Protein 4G08 (pdb70)

GO terms:
  GO:0030257 type III protein secretion system complex (C, IMP)
  GO:0009279 cell outer membrane (C, EXP)
  GO:0042802 identical protein binding (F, IPI)

CATH classification: 3.55.50.30 (+1 more: 3.30.1370.120)

B-factor: mean 24.98, std 9.01, range [8.35, 59.34]

Nearest PDB structures (foldseek):
  5tcr-assembly1_A  TM=9.346E-01  e=1.230E-24  Salmonella enterica subsp. enterica serovar Typhimurium
  7ah9-assembly1_5N  TM=9.184E-01  e=1.493E-24  Salmonella enterica subsp. enterica serovar Typhimurium str. LT2
  7ah9-assembly1_5J  TM=9.191E-01  e=2.501E-24  Salmonella enterica subsp. enterica serovar Typhimurium str. LT2
  7ahi-assembly1_5G  TM=9.179E-01  e=3.238E-24  Salmonella enterica subsp. enterica serovar Typhimurium str. LT2
  7ahi-assembly1_5K  TM=9.114E-01  e=1.176E-23  Salmonella enterica subsp. enterica serovar Typhimurium str. LT2

Foldseek 3Di:
DDFFDFAFVVVVVQVLCPPPQAEEAEDPASRRGGDGGDDDNPDVVVVVVVCCVVPQKAWADQPHHIYIYHVVQKDKDKAFQAQDAPVVLQVVCVVVPLDDPVWDWADDRPDGIIMTIGHPVSVVVSRVSRVVVRVVRPDD

Sequence (140 aa):
GFVAKKDDSLRTFFDAMALQLKEPVIVSKMAARKKITGNFEFHDPNALLEKLSLQLGLIWYFDGQAIYIYDASEMRNAVVSLRNVSLNEFNNFLKRRSGLYNKNYPLRGDNRKGTFYVSGPPVYVDMVVNNAATMMMDKQQNDGI

Structure (mmCIF, N/CA/C/O backbone):
data_4G08
#
_entry.id   4G08
#
_cell.length_a   28.270
_cell.length_b   56.660
_cell.length_c   74.440
_cell.angle_alpha   90.00
_cell.angle_beta   90.00
_cell.angle_gamma   90.00
#
_symmetry.space_group_name_H-M   'P 21 21 21'
#
loop_
_entity.id
_entity.type
_entity.pdbx_description
1 polymer 'Protein InvG'
2 water water
#
loop_
_atom_site.group_PDB
_atom_site.id
_atom_site.type_symbol
_atom_site.label_atom_id
_atom_site.label_alt_id
_atom_site.label_comp_id
_atom_site.label_asym_id
_atom_site.label_entity_id
_atom_site.label_seq_id
_atom_site.pdbx_PDB_ins_code
_atom_site.Cartn_x
_atom_site.Cartn_y
_atom_site.Cartn_z
_atom_site.occupancy
_atom_site.B_iso_or_equiv
_atom_site.auth_seq_id
_atom_site.auth_comp_id
_atom_site.auth_asym_id
_atom_site.auth_atom_id
_atom_site.pdbx_PDB_model_num
ATOM 1 N N . GLY A 1 15 ? 24.848 54.132 12.113 1.00 41.69 34 GLY A N 1
ATOM 2 C CA . GLY A 1 15 ? 23.513 54.286 11.478 1.00 44.92 34 GLY A CA 1
ATOM 3 C C . GLY A 1 15 ? 23.199 55.743 11.228 1.00 47.34 34 GLY A C 1
ATOM 4 O O . GLY A 1 15 ? 23.736 56.632 11.891 1.00 39.28 34 GLY A O 1
ATOM 5 N N . PHE A 1 16 ? 22.300 55.979 10.276 1.00 42.84 35 PHE A N 1
ATOM 6 C CA . PHE A 1 16 ? 22.117 57.287 9.708 1.00 33.19 35 PHE A CA 1
ATOM 7 C C . PHE A 1 16 ? 20.858 57.405 8.850 1.00 29.88 35 PHE A C 1
ATOM 8 O O . PHE A 1 16 ? 20.759 56.715 7.876 1.00 24.19 35 PHE A O 1
ATOM 16 N N . VAL A 1 17 ? 19.911 58.279 9.200 1.00 26.03 36 VAL A N 1
ATOM 17 C CA . VAL A 1 17 ? 18.842 58.585 8.237 1.00 21.60 36 VAL A CA 1
ATOM 18 C C . VAL A 1 17 ? 19.192 59.825 7.429 1.00 22.85 36 VAL A C 1
ATOM 19 O O . VAL A 1 17 ? 19.090 60.948 7.922 1.00 23.69 36 VAL A O 1
ATOM 23 N N . ALA A 1 18 ? 19.479 59.628 6.152 1.00 19.87 37 ALA A N 1
ATOM 24 C CA . ALA A 1 18 ? 19.854 60.733 5.287 1.00 17.08 37 ALA A CA 1
ATOM 25 C C . ALA A 1 18 ? 18.607 61.432 4.761 1.00 18.71 37 ALA A C 1
ATOM 26 O O . ALA A 1 18 ? 17.609 60.787 4.456 1.00 18.01 37 ALA A O 1
ATOM 28 N N . LYS A 1 19 ? 18.674 62.753 4.667 1.00 21.20 38 LYS A N 1
ATOM 29 C CA A LYS A 1 19 ? 17.610 63.520 4.036 0.73 19.44 38 LYS A CA 1
ATOM 30 C CA B LYS A 1 19 ? 17.611 63.543 4.066 0.27 19.54 38 LYS A CA 1
ATOM 31 C C . LYS A 1 19 ? 18.183 64.582 3.118 1.00 20.03 38 LYS A C 1
ATOM 32 O O . LYS A 1 19 ? 18.550 65.673 3.548 1.00 20.78 38 LYS A O 1
ATOM 43 N N . ASP A 1 20 ? 18.360 64.199 1.864 1.00 18.62 39 ASP A N 1
ATOM 44 C CA . ASP A 1 20 ? 18.948 65.075 0.863 1.00 22.73 39 ASP A CA 1
ATOM 45 C C . ASP A 1 20 ? 20.300 65.599 1.303 1.00 24.29 39 ASP A C 1
ATOM 46 O O . ASP A 1 20 ? 20.600 66.783 1.157 1.00 27.60 39 ASP A O 1
ATOM 51 N N . ASP A 1 21 ? 21.108 64.705 1.852 1.00 20.66 40 ASP A N 1
ATOM 52 C CA . ASP A 1 21 ? 22.450 65.051 2.264 1.00 18.81 40 ASP A CA 1
ATOM 53 C C . ASP A 1 21 ? 23.382 64.848 1.087 1.00 18.94 40 ASP A C 1
ATOM 54 O O . ASP A 1 21 ? 23.104 64.045 0.202 1.00 19.36 40 ASP A O 1
ATOM 59 N N . SER A 1 22 ? 24.449 65.630 1.022 1.00 22.33 41 SER A N 1
ATOM 60 C CA . SER A 1 22 ? 25.391 65.463 -0.072 1.00 22.49 41 SER A CA 1
ATOM 61 C C . SER A 1 22 ? 26.096 64.125 0.090 1.00 14.91 41 SER A C 1
ATOM 62 O O . SER A 1 22 ? 26.257 63.632 1.203 1.00 16.38 41 SER A O 1
ATOM 65 N N . LEU A 1 23 ? 26.536 63.549 -1.019 1.00 16.62 42 LEU A N 1
ATOM 66 C CA . LEU A 1 23 ? 27.282 62.301 -0.965 1.00 18.27 42 LEU A CA 1
ATOM 67 C C . LEU A 1 23 ? 28.522 62.448 -0.110 1.00 18.04 42 LEU A C 1
ATOM 68 O O . LEU A 1 23 ? 28.980 61.482 0.494 1.00 20.69 42 LEU A O 1
ATOM 73 N N . ARG A 1 24 ? 29.095 63.645 -0.077 1.00 15.77 43 ARG A N 1
ATOM 74 C CA . ARG A 1 24 ? 30.291 63.838 0.724 1.00 23.74 43 ARG A CA 1
ATOM 75 C C . ARG A 1 24 ? 30.000 63.634 2.199 1.00 19.91 43 ARG A C 1
ATOM 76 O O . ARG A 1 24 ? 30.727 62.932 2.894 1.00 26.72 43 ARG A O 1
ATOM 84 N N . THR A 1 25 ? 28.917 64.224 2.670 1.00 22.64 44 THR A N 1
ATOM 85 C CA . THR A 1 25 ? 28.515 64.043 4.050 1.00 20.37 44 THR A CA 1
ATOM 86 C C . THR A 1 25 ? 28.197 62.581 4.325 1.00 23.87 44 THR A C 1
ATOM 87 O O . THR A 1 25 ? 28.701 61.989 5.284 1.00 26.03 44 THR A O 1
ATOM 91 N N . PHE A 1 26 ? 27.497 61.962 3.388 1.00 18.07 45 PHE A N 1
ATOM 92 C CA . PHE A 1 26 ? 27.086 60.581 3.550 1.00 20.06 45 PHE A CA 1
ATOM 93 C C . PHE A 1 26 ? 28.284 59.647 3.664 1.00 16.27 45 PHE A C 1
ATOM 94 O O . PHE A 1 26 ? 28.366 58.843 4.591 1.00 19.16 45 PHE A O 1
ATOM 102 N N . PHE A 1 27 ? 29.221 59.751 2.731 1.00 17.94 46 PHE A N 1
ATOM 103 C CA . PHE A 1 27 ? 30.377 58.862 2.769 1.00 18.67 46 PHE A CA 1
ATOM 104 C C . PHE A 1 27 ? 31.340 59.166 3.900 1.00 23.65 46 PHE A C 1
ATOM 105 O O . PHE A 1 27 ? 31.941 58.247 4.449 1.00 22.30 46 PHE A O 1
ATOM 113 N N . ASP A 1 28 ? 31.359 60.408 4.367 1.00 21.54 47 ASP A N 1
ATOM 114 C CA . ASP A 1 28 ? 32.062 60.710 5.607 1.00 25.09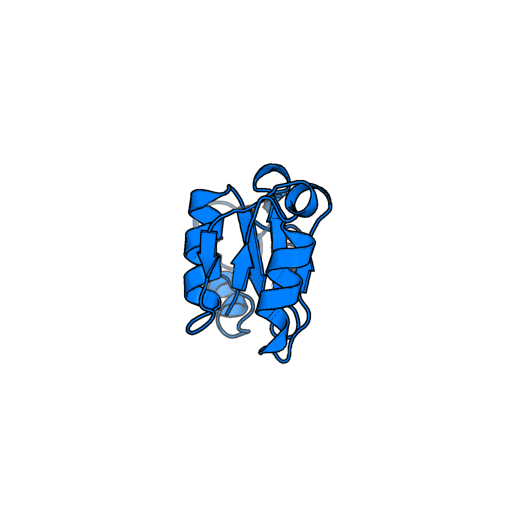 47 ASP A CA 1
ATOM 115 C C . ASP A 1 28 ? 31.456 59.932 6.762 1.00 24.87 47 ASP A C 1
ATOM 116 O O . ASP A 1 28 ? 32.175 59.384 7.596 1.00 27.77 47 ASP A O 1
ATOM 121 N N . ALA A 1 29 ? 30.133 59.840 6.778 1.00 24.79 48 ALA A N 1
ATOM 122 C CA . ALA A 1 29 ? 29.440 59.097 7.821 1.00 24.36 48 ALA A CA 1
ATOM 123 C C . ALA A 1 29 ? 29.791 57.616 7.760 1.00 26.98 48 ALA A C 1
ATOM 124 O O . ALA A 1 29 ? 30.067 56.991 8.783 1.00 24.55 48 ALA A O 1
ATOM 126 N N . MET A 1 30 ? 29.837 57.070 6.554 1.00 25.02 49 MET A N 1
ATOM 127 C CA . MET A 1 30 ? 30.218 55.676 6.378 1.00 23.56 49 MET A CA 1
ATOM 128 C C . MET A 1 30 ? 31.637 55.407 6.882 1.00 25.92 49 MET A C 1
ATOM 129 O O . MET A 1 30 ? 31.933 54.329 7.398 1.00 35.13 49 MET A O 1
ATOM 134 N N . ALA A 1 31 ? 32.500 56.407 6.764 1.00 29.51 50 ALA A N 1
ATOM 135 C CA . ALA A 1 31 ? 33.924 56.225 7.011 1.00 25.46 50 ALA A CA 1
ATOM 136 C C . ALA A 1 31 ? 34.245 56.214 8.497 1.00 26.53 50 ALA A C 1
ATOM 137 O O . ALA A 1 31 ? 35.387 55.997 8.886 1.00 21.67 50 ALA A O 1
ATOM 139 N N . LEU A 1 32 ? 33.284 56.637 9.312 1.00 30.60 51 LEU A N 1
ATOM 140 C CA . LEU A 1 32 ? 33.504 56.717 10.750 1.00 31.83 51 LEU A CA 1
ATOM 141 C C . LEU A 1 32 ? 34.003 55.401 11.294 1.00 33.78 51 LEU A C 1
ATOM 142 O O . LEU A 1 32 ? 34.688 55.357 12.317 1.00 40.52 51 LEU A O 1
ATOM 147 N N . GLN A 1 33 ? 33.425 54.332 10.768 1.00 26.11 52 GLN A N 1
ATOM 148 C CA . GLN A 1 33 ? 33.691 53.008 11.280 1.00 30.21 52 GLN A CA 1
ATOM 149 C C . GLN A 1 33 ? 34.729 52.333 10.401 1.00 31.17 52 GLN A C 1
ATOM 150 O O . GLN A 1 33 ? 34.823 51.108 10.368 1.00 38.78 52 GLN A O 1
ATOM 156 N N . LEU A 1 34 ? 35.457 53.138 9.636 1.00 29.23 53 LEU A N 1
ATOM 157 C CA . LEU A 1 34 ? 36.521 52.627 8.790 1.00 28.00 53 LEU A CA 1
ATOM 158 C C . LEU A 1 34 ? 37.853 53.208 9.224 1.00 29.19 53 LEU A C 1
ATOM 159 O O . LEU A 1 34 ? 37.941 54.359 9.654 1.00 34.05 53 LEU A O 1
ATOM 164 N N . LYS A 1 35 ? 38.909 52.438 8.970 1.00 26.96 54 LYS A N 1
ATOM 165 C CA . LYS A 1 35 ? 40.275 52.913 9.178 1.00 35.25 54 LYS A CA 1
ATOM 166 C C . LYS A 1 35 ? 40.721 53.851 8.057 1.00 27.03 54 LYS A C 1
ATOM 167 O O . LYS A 1 35 ? 41.487 54.791 8.284 1.00 29.60 54 LYS A O 1
ATOM 173 N N . GLU A 1 36 ? 40.199 53.616 6.860 1.00 25.07 55 GLU A N 1
ATOM 174 C CA . GLU A 1 36 ? 40.646 54.335 5.676 1.00 21.07 55 GLU A CA 1
ATOM 175 C C . GLU A 1 36 ? 39.779 55.551 5.439 1.00 23.86 55 GLU A C 1
ATOM 176 O O . GLU A 1 36 ? 38.565 55.492 5.595 1.00 21.11 55 GLU A O 1
ATOM 182 N N . PRO A 1 37 ? 40.396 56.643 4.985 1.00 19.09 56 PRO A N 1
ATOM 183 C CA . PRO A 1 37 ? 39.633 57.797 4.565 1.00 21.93 56 PRO A CA 1
ATOM 184 C C . PRO A 1 37 ? 38.920 57.527 3.265 1.00 14.28 56 PRO A C 1
ATOM 185 O O . PRO A 1 37 ? 39.310 56.637 2.505 1.00 17.08 56 PRO A O 1
ATOM 189 N N . VAL A 1 38 ? 37.884 58.314 3.022 1.00 15.77 57 VAL A N 1
ATOM 190 C CA . VAL A 1 38 ? 37.129 58.233 1.795 1.00 14.22 57 VAL A CA 1
ATOM 191 C C . VAL A 1 38 ? 37.252 59.558 1.073 1.00 18.26 57 VAL A C 1
ATOM 192 O O . VAL A 1 38 ? 37.225 60.621 1.697 1.00 22.94 57 VAL A O 1
ATOM 196 N N . ILE A 1 39 ? 37.656 59.472 -0.183 1.00 12.61 58 ILE A N 1
ATOM 197 C CA . ILE A 1 39 ? 37.864 60.640 -1.004 1.00 15.17 58 ILE A CA 1
ATOM 198 C C . ILE A 1 39 ? 36.785 60.688 -2.063 1.00 16.13 58 ILE A C 1
ATOM 199 O O . ILE A 1 39 ? 36.692 59.801 -2.908 1.00 18.02 58 ILE A O 1
ATOM 204 N N . VAL A 1 40 ? 35.937 61.702 -1.969 1.00 13.47 59 VAL A N 1
ATOM 205 C CA . VAL A 1 40 ? 34.796 61.834 -2.856 1.00 13.79 59 VAL A CA 1
ATOM 206 C C . VAL A 1 40 ? 35.027 62.942 -3.876 1.00 13.15 59 VAL A C 1
ATOM 207 O O . VAL A 1 40 ? 35.452 64.045 -3.529 1.00 14.67 59 VAL A O 1
ATOM 211 N N . SER A 1 41 ? 34.871 62.598 -5.145 1.00 12.26 60 SER A N 1
ATOM 212 C CA . SER A 1 41 ? 35.176 63.522 -6.222 1.00 16.82 60 SER A CA 1
ATOM 213 C C . SER A 1 41 ? 34.192 64.675 -6.234 1.00 20.60 60 SER A C 1
ATOM 214 O O . SER A 1 41 ? 33.096 64.580 -5.697 1.00 13.62 60 SER A O 1
ATOM 217 N N . LYS A 1 42 ? 34.515 65.698 -7.009 1.00 22.00 61 LYS A N 1
ATOM 218 C CA . LYS A 1 42 ? 33.650 66.852 -7.103 1.00 19.77 61 LYS A CA 1
ATOM 219 C C . LYS A 1 42 ? 32.276 66.447 -7.621 1.00 16.80 61 LYS A C 1
ATOM 220 O O . LYS A 1 42 ? 31.254 66.776 -7.018 1.00 20.75 61 LYS A O 1
ATOM 226 N N . MET A 1 43 ? 32.249 65.686 -8.712 1.00 18.42 62 MET A N 1
ATOM 227 C CA . MET A 1 43 ? 30.975 65.306 -9.314 1.00 20.52 62 MET A CA 1
ATOM 228 C C . MET A 1 43 ? 30.163 64.375 -8.428 1.00 15.29 62 MET A C 1
ATOM 229 O O . MET A 1 43 ? 28.936 64.369 -8.504 1.00 23.57 62 MET A O 1
ATOM 234 N N . ALA A 1 44 ? 30.817 63.501 -7.676 1.00 16.84 63 ALA A N 1
ATOM 235 C CA . ALA A 1 44 ? 30.054 62.626 -6.795 1.00 15.65 63 ALA A CA 1
ATOM 236 C C . ALA A 1 44 ? 29.436 63.447 -5.681 1.00 20.29 63 ALA A C 1
ATOM 237 O O . ALA A 1 44 ? 28.307 63.198 -5.257 1.00 15.33 63 ALA A O 1
ATOM 239 N N . ALA A 1 45 ? 30.211 64.401 -5.182 1.00 14.50 64 ALA A N 1
ATOM 240 C CA . ALA A 1 45 ? 29.831 65.169 -4.010 1.00 20.73 64 ALA A CA 1
ATOM 241 C C . ALA A 1 45 ? 28.615 66.054 -4.251 1.00 27.05 64 ALA A C 1
ATOM 242 O O . ALA A 1 45 ? 27.961 66.471 -3.299 1.00 18.76 64 ALA A O 1
ATOM 244 N N . ARG A 1 46 ? 28.298 66.349 -5.505 1.00 21.39 65 ARG A N 1
ATOM 245 C CA . ARG A 1 46 ? 27.147 67.206 -5.764 1.00 21.75 65 ARG A CA 1
ATOM 246 C C . ARG A 1 46 ? 25.833 66.430 -5.814 1.00 26.64 65 ARG A C 1
ATOM 247 O O . ARG A 1 46 ? 24.760 67.031 -5.789 1.00 20.97 65 ARG A O 1
ATOM 255 N N . LYS A 1 47 ? 25.908 65.111 -5.720 1.00 19.93 66 LYS A N 1
ATOM 256 C CA . LYS A 1 47 ? 24.703 64.300 -5.632 1.00 17.34 66 LYS A CA 1
ATOM 257 C C . LYS A 1 47 ? 24.165 64.303 -4.216 1.00 18.29 66 LYS A C 1
ATOM 258 O O . LYS A 1 47 ? 24.876 64.537 -3.284 1.00 18.64 66 LYS A O 1
ATOM 264 N N . LYS A 1 48 ? 22.879 64.062 -4.087 1.00 19.42 67 LYS A N 1
ATOM 265 C CA . LYS A 1 48 ? 22.253 63.979 -2.785 1.00 17.63 67 LYS A CA 1
ATOM 266 C C . LYS A 1 48 ? 21.739 62.575 -2.572 1.00 16.70 67 LYS A C 1
ATOM 267 O O . LYS A 1 48 ? 21.449 61.856 -3.526 1.00 21.76 67 LYS A O 1
ATOM 273 N N . ILE A 1 49 ? 21.461 62.250 -1.322 1.00 18.74 68 ILE A N 1
ATOM 274 C CA . ILE A 1 49 ? 20.990 60.927 -1.007 1.00 16.64 68 ILE A CA 1
ATOM 275 C C . ILE A 1 49 ? 20.014 60.979 0.153 1.00 16.78 68 ILE A C 1
ATOM 276 O O . ILE A 1 49 ? 20.076 61.876 0.994 1.00 17.56 68 ILE A O 1
ATOM 281 N N . THR A 1 50 ? 18.978 60.159 0.051 1.00 19.14 69 THR A N 1
ATOM 282 C CA . THR A 1 50 ? 17.992 60.052 1.113 1.00 17.33 69 THR A CA 1
ATOM 283 C C . THR A 1 50 ? 17.781 58.596 1.455 1.00 18.01 69 THR A C 1
ATOM 284 O O . THR A 1 50 ? 17.806 57.736 0.580 1.00 20.38 69 THR A O 1
ATOM 288 N N . GLY A 1 51 ? 17.551 58.326 2.731 1.00 17.50 70 GLY A N 1
ATOM 289 C CA . GLY A 1 51 ? 17.136 57.000 3.150 1.00 17.28 70 GLY A CA 1
ATOM 290 C C . GLY A 1 51 ? 17.630 56.603 4.519 1.00 18.61 70 GLY A C 1
ATOM 291 O O . GLY A 1 51 ? 18.482 57.262 5.115 1.00 18.12 70 GLY A O 1
ATOM 292 N N . ASN A 1 52 ? 17.112 55.488 5.010 1.00 16.86 71 ASN A N 1
ATOM 293 C CA . ASN A 1 52 ? 17.605 54.932 6.247 1.00 21.23 71 ASN A CA 1
ATOM 294 C C . ASN A 1 52 ? 18.775 54.005 5.992 1.00 21.21 71 ASN A C 1
ATOM 295 O O . ASN A 1 52 ? 18.665 53.047 5.223 1.00 22.24 71 ASN A O 1
ATOM 300 N N . PHE A 1 53 ? 19.931 54.366 6.536 1.00 20.09 72 PHE A N 1
ATOM 301 C CA . PHE A 1 53 ? 21.136 53.594 6.298 1.00 23.28 72 PHE A CA 1
ATOM 302 C C . PHE A 1 53 ? 21.706 52.971 7.547 1.00 30.62 72 PHE A C 1
ATOM 303 O O . PHE A 1 53 ? 21.866 53.624 8.583 1.00 28.25 72 PHE A O 1
ATOM 311 N N . GLU A 1 54 ? 22.138 51.734 7.370 1.00 34.77 73 GLU A N 1
ATOM 312 C CA . GLU A 1 54 ? 22.944 51.029 8.343 1.00 38.39 73 GLU A CA 1
ATOM 313 C C . GLU A 1 54 ? 24.226 50.617 7.646 1.00 34.81 73 GLU A C 1
ATOM 314 O O . GLU A 1 54 ? 24.226 50.281 6.460 1.00 35.73 73 GLU A O 1
ATOM 320 N N . PHE A 1 55 ? 25.323 50.702 8.377 1.00 25.70 74 PHE A N 1
ATOM 321 C CA . PHE A 1 55 ? 26.631 50.491 7.800 1.00 28.82 74 PHE A CA 1
ATOM 322 C C . PHE A 1 55 ? 27.205 49.168 8.298 1.00 29.35 74 PHE A C 1
ATOM 323 O O . PHE A 1 55 ? 28.380 49.077 8.641 1.00 34.61 74 PHE A O 1
ATOM 331 N N . HIS A 1 56 ? 26.383 48.143 8.301 1.00 34.80 75 HIS A N 1
ATOM 332 C CA . HIS A 1 56 ? 26.785 46.820 8.778 1.00 36.63 75 HIS A CA 1
ATOM 333 C C . HIS A 1 56 ? 27.637 46.094 7.749 1.00 37.50 75 HIS A C 1
ATOM 334 O O . HIS A 1 56 ? 28.185 45.054 8.017 1.00 27.16 75 HIS A O 1
ATOM 341 N N . ASP A 1 57 ? 27.717 46.658 6.549 1.00 31.00 76 ASP A N 1
ATOM 342 C CA . ASP A 1 57 ? 28.486 46.042 5.474 1.00 28.49 76 ASP A CA 1
ATOM 343 C C . ASP A 1 57 ? 28.812 47.069 4.401 1.00 27.61 76 ASP A C 1
ATOM 344 O O . ASP A 1 57 ? 28.168 47.109 3.358 1.00 23.73 76 ASP A O 1
ATOM 349 N N . PRO A 1 58 ? 29.860 47.865 4.637 1.00 29.44 77 PRO A N 1
ATOM 350 C CA . PRO A 1 58 ? 30.148 49.044 3.826 1.00 30.22 77 PRO A CA 1
ATOM 351 C C . PRO A 1 58 ? 30.463 48.727 2.365 1.00 30.00 77 PRO A C 1
ATOM 352 O O . PRO A 1 58 ? 30.033 49.452 1.464 1.00 24.73 77 PRO A O 1
ATOM 356 N N . ASN A 1 59 ? 31.235 47.677 2.122 1.00 32.80 78 ASN A N 1
ATOM 357 C CA . ASN A 1 59 ? 31.585 47.344 0.748 1.00 27.03 78 ASN A CA 1
ATOM 358 C C . ASN A 1 59 ? 30.386 46.892 -0.068 1.00 25.04 78 ASN A C 1
ATOM 359 O O . ASN A 1 59 ? 30.270 47.230 -1.242 1.00 23.53 78 ASN A O 1
ATOM 364 N N . ALA A 1 60 ? 29.466 46.177 0.563 1.00 20.28 79 ALA A N 1
ATOM 365 C CA . ALA A 1 60 ? 28.236 45.804 -0.115 1.00 19.39 79 ALA A CA 1
ATOM 366 C C . ALA A 1 60 ? 27.387 47.030 -0.418 1.00 21.53 79 ALA A C 1
ATOM 367 O O . ALA A 1 60 ? 26.768 47.123 -1.477 1.00 21.66 79 ALA A O 1
ATOM 369 N N . LEU A 1 61 ? 27.343 47.960 0.528 1.00 16.72 80 LEU A N 1
ATOM 370 C CA . LEU A 1 61 ? 26.595 49.194 0.342 1.00 22.44 80 LEU A CA 1
ATOM 371 C C . LEU A 1 61 ? 27.175 50.025 -0.788 1.00 18.13 80 LEU A C 1
ATOM 372 O O . LEU A 1 61 ? 26.443 50.600 -1.591 1.00 20.66 80 LEU A O 1
ATOM 377 N N . LEU A 1 62 ? 28.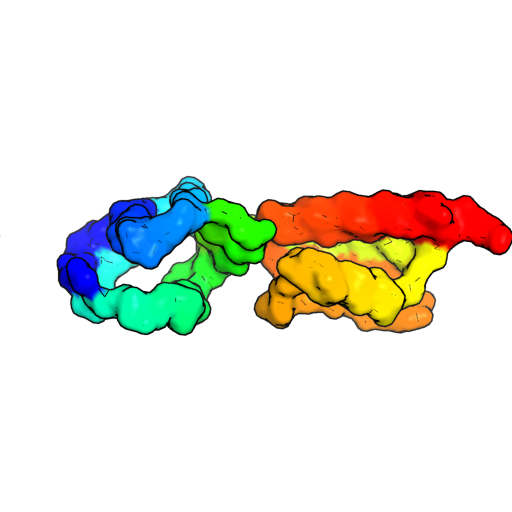495 50.127 -0.817 1.00 20.33 81 LEU A N 1
ATOM 378 C CA . LEU A 1 62 ? 29.164 50.853 -1.877 1.00 20.74 81 LEU A CA 1
ATOM 379 C C . LEU A 1 62 ? 28.816 50.290 -3.239 1.00 23.08 81 LEU A C 1
ATOM 380 O O . LEU A 1 62 ? 28.650 51.039 -4.202 1.00 19.10 81 LEU A O 1
ATOM 385 N N . GLU A 1 63 ? 28.795 48.969 -3.349 1.00 20.48 82 GLU A N 1
ATOM 386 C CA . GLU A 1 63 ? 28.469 48.353 -4.621 1.00 19.38 82 GLU A CA 1
ATOM 387 C C . GLU A 1 63 ? 27.041 48.668 -5.021 1.00 18.24 82 GLU A C 1
ATOM 388 O O . GLU A 1 63 ? 26.773 49.000 -6.169 1.00 18.58 82 GLU A O 1
ATOM 394 N N . LYS A 1 64 ? 26.119 48.586 -4.070 1.00 17.79 83 LYS A N 1
ATOM 395 C CA . LYS A 1 64 ? 24.726 48.831 -4.387 1.00 14.35 83 LYS A CA 1
ATOM 396 C C . LYS A 1 64 ? 24.480 50.293 -4.744 1.00 14.76 83 LYS A C 1
ATOM 397 O O . LYS A 1 64 ? 23.810 50.599 -5.733 1.00 18.41 83 LYS A O 1
ATOM 403 N N . LEU A 1 65 ? 25.025 51.201 -3.946 1.00 14.82 84 LEU A N 1
ATOM 404 C CA . LEU A 1 65 ? 24.833 52.621 -4.212 1.00 14.65 84 LEU A CA 1
ATOM 405 C C . LEU A 1 65 ? 25.495 53.032 -5.516 1.00 17.95 84 LEU A C 1
ATOM 406 O O . LEU A 1 65 ? 25.057 53.975 -6.171 1.00 18.50 84 LEU A O 1
ATOM 411 N N . SER A 1 66 ? 26.598 52.391 -5.869 1.00 17.11 85 SER A N 1
ATOM 412 C CA . SER A 1 66 ? 27.243 52.747 -7.118 1.00 16.15 85 SER A CA 1
ATOM 413 C C . SER A 1 66 ? 26.316 52.423 -8.282 1.00 21.36 85 SER A C 1
ATOM 414 O O . SER A 1 66 ? 26.178 53.219 -9.209 1.00 22.60 85 SER A O 1
ATOM 417 N N . LEU A 1 67 ? 25.577 51.340 -8.186 1.00 14.24 86 LEU A N 1
ATOM 418 C CA . LEU A 1 67 ? 24.590 51.036 -9.201 1.00 20.72 86 LEU A CA 1
ATOM 419 C C . LEU A 1 67 ? 23.350 51.922 -9.131 1.00 26.48 86 LEU A C 1
ATOM 420 O O . LEU A 1 67 ? 22.822 52.316 -10.146 1.00 26.27 86 LEU A O 1
ATOM 425 N N . GLN A 1 68 ? 22.876 52.224 -7.934 1.00 17.47 87 GLN A N 1
ATOM 426 C CA . GLN A 1 68 ? 21.689 53.060 -7.801 1.00 19.11 87 GLN A CA 1
ATOM 427 C C . GLN A 1 68 ? 21.948 54.489 -8.233 1.00 26.10 87 GLN A C 1
ATOM 428 O O . GLN A 1 68 ? 21.135 55.081 -8.938 1.00 23.71 87 GLN A O 1
ATOM 434 N N . LEU A 1 69 ? 23.085 55.035 -7.819 1.00 19.84 88 LEU A N 1
ATOM 435 C CA . LEU A 1 69 ? 23.344 56.465 -7.978 1.00 18.27 88 LEU A CA 1
ATOM 436 C C . LEU A 1 69 ? 24.290 56.827 -9.110 1.00 22.84 88 LEU A C 1
ATOM 437 O O . LEU A 1 69 ? 24.494 58.008 -9.382 1.00 21.84 88 LEU A O 1
ATOM 442 N N . GLY A 1 70 ? 24.807 55.834 -9.820 1.00 16.57 89 GLY A N 1
ATOM 443 C CA . GLY A 1 70 ? 25.749 56.107 -10.902 1.00 21.01 89 GLY A CA 1
ATOM 444 C C . GLY A 1 70 ? 27.087 56.584 -10.372 1.00 19.49 89 GLY A C 1
ATOM 445 O O . GLY A 1 70 ? 27.528 57.695 -10.670 1.00 21.52 89 GLY A O 1
ATOM 446 N N . LEU A 1 71 ? 27.744 55.703 -9.624 1.00 14.55 90 LEU A N 1
ATOM 447 C CA . LEU A 1 71 ? 29.068 55.948 -9.066 1.00 16.93 90 LEU A CA 1
ATOM 448 C C . LEU A 1 71 ? 30.049 54.872 -9.521 1.00 14.77 90 LEU A C 1
ATOM 449 O O . LEU A 1 71 ? 29.661 53.737 -9.822 1.00 16.15 90 LEU A O 1
ATOM 454 N N . ILE A 1 72 ? 31.330 55.172 -9.366 1.00 12.32 91 ILE A N 1
ATOM 455 C CA . ILE A 1 72 ? 32.361 54.159 -9.447 1.00 12.21 91 ILE A CA 1
ATOM 456 C C . ILE A 1 72 ? 33.348 54.378 -8.309 1.00 17.07 91 ILE A C 1
ATOM 457 O O . ILE A 1 72 ? 33.516 55.500 -7.838 1.00 13.92 91 ILE A O 1
ATOM 462 N N . TRP A 1 73 ? 33.885 53.290 -7.777 1.00 17.42 92 TRP A N 1
ATOM 463 C CA . TRP A 1 73 ? 34.739 53.379 -6.603 1.00 15.98 92 TRP A CA 1
ATOM 464 C C . TRP A 1 73 ? 35.899 52.407 -6.654 1.00 16.25 92 TRP A C 1
ATOM 465 O O . TRP A 1 73 ? 35.891 51.442 -7.415 1.00 15.20 92 TRP A O 1
ATOM 476 N N . TYR A 1 74 ? 36.930 52.733 -5.885 1.00 17.57 93 TYR A N 1
ATOM 477 C CA . TYR A 1 74 ? 38.139 51.938 -5.821 1.00 14.23 93 TYR A CA 1
ATOM 478 C C . TYR A 1 74 ? 38.696 52.004 -4.405 1.00 15.00 93 TYR A C 1
ATOM 479 O O . TYR A 1 74 ? 38.711 53.065 -3.790 1.00 16.38 93 TYR A O 1
ATOM 488 N N . PHE A 1 75 ? 39.084 50.857 -3.868 1.00 13.11 94 PHE A N 1
ATOM 489 C CA . PHE A 1 75 ? 39.843 50.802 -2.623 1.00 12.64 94 PHE A CA 1
ATOM 490 C C . PHE A 1 75 ? 41.267 50.410 -2.966 1.00 20.01 94 PHE A C 1
ATOM 491 O O . PHE A 1 75 ? 41.482 49.373 -3.593 1.00 19.88 94 PHE A O 1
ATOM 499 N N . ASP A 1 76 ? 42.229 51.273 -2.655 1.00 15.29 95 ASP A N 1
ATOM 500 C CA . ASP A 1 76 ? 43.608 51.043 -3.094 1.00 18.71 95 ASP A CA 1
ATOM 501 C C . ASP A 1 76 ? 44.450 50.397 -2.000 1.00 22.36 95 ASP A C 1
ATOM 502 O O . ASP A 1 76 ? 45.660 50.207 -2.155 1.00 21.52 95 ASP A O 1
ATOM 507 N N . GLY A 1 77 ? 43.770 49.962 -0.944 1.00 17.70 96 GLY A N 1
ATOM 508 C CA . GLY A 1 77 ? 44.406 49.317 0.196 1.00 17.17 96 GLY A CA 1
ATOM 509 C C . GLY A 1 77 ? 44.613 50.262 1.361 1.00 21.67 96 GLY A C 1
ATOM 510 O O . GLY A 1 77 ? 44.716 49.827 2.508 1.00 17.65 96 GLY A O 1
ATOM 511 N N . GLN A 1 78 ? 44.569 51.563 1.081 1.00 21.18 97 GLN A N 1
ATOM 512 C CA . GLN A 1 78 ? 44.762 52.563 2.128 1.00 18.32 97 GLN A CA 1
ATOM 513 C C . GLN A 1 78 ? 43.662 53.605 2.176 1.00 15.73 97 GLN A C 1
ATOM 514 O O . GLN A 1 78 ? 43.524 54.316 3.169 1.00 18.21 97 GLN A O 1
ATOM 520 N N . ALA A 1 79 ? 42.955 53.773 1.068 1.00 13.72 98 ALA A N 1
ATOM 521 C CA . ALA A 1 79 ? 41.905 54.775 0.982 1.00 15.50 98 ALA A CA 1
ATOM 522 C C . ALA A 1 79 ? 40.857 54.355 -0.032 1.00 16.32 98 ALA A C 1
ATOM 523 O O . ALA A 1 79 ? 41.138 53.571 -0.936 1.00 13.96 98 ALA A O 1
ATOM 525 N N . ILE A 1 80 ? 39.641 54.854 0.150 1.00 11.47 99 ILE A N 1
ATOM 526 C CA . ILE A 1 80 ? 38.542 54.562 -0.762 1.00 11.87 99 ILE A CA 1
ATOM 527 C C . ILE A 1 80 ? 38.223 55.797 -1.595 1.00 15.74 99 ILE A C 1
ATOM 528 O O . ILE A 1 80 ? 38.058 56.894 -1.057 1.00 13.92 99 ILE A O 1
ATOM 533 N N . TYR A 1 81 ? 38.182 55.634 -2.906 1.00 13.39 100 TYR A N 1
ATOM 534 C CA . TYR A 1 81 ? 37.915 56.730 -3.824 1.00 11.10 100 TYR A CA 1
ATOM 535 C C . TYR A 1 81 ? 36.565 56.519 -4.468 1.00 13.35 100 TYR A C 1
ATOM 536 O O . TYR A 1 81 ? 36.276 55.495 -4.961 1.00 13.48 100 TYR A O 1
ATOM 545 N N . ILE A 1 82 ? 35.766 57.554 -4.459 1.00 10.37 101 ILE A N 1
ATOM 546 C CA . ILE A 1 82 ? 34.432 57.527 -5.041 1.00 8.93 101 ILE A CA 1
ATOM 547 C C . ILE A 1 82 ? 34.283 58.633 -6.081 1.00 9.65 101 ILE A C 1
ATOM 548 O O . ILE A 1 82 ? 34.635 59.788 -5.839 1.00 12.95 101 ILE A O 1
ATOM 553 N N . TYR A 1 83 ? 33.819 58.242 -7.263 1.00 12.43 102 TYR A N 1
ATOM 554 C CA . TYR A 1 83 ? 33.616 59.166 -8.372 1.00 14.77 102 TYR A CA 1
ATOM 555 C C . TYR A 1 83 ? 32.215 59.010 -8.921 1.00 10.83 102 TYR A C 1
ATOM 556 O O . TYR A 1 83 ? 31.629 57.937 -8.828 1.00 12.19 102 TYR A O 1
ATOM 565 N N . ASP A 1 84 ? 31.783 60.014 -9.676 1.00 14.74 103 ASP A N 1
ATOM 566 C CA . ASP A 1 84 ? 30.598 59.911 -10.515 1.00 15.34 103 ASP A CA 1
ATOM 567 C C . ASP A 1 84 ? 30.931 59.038 -11.711 1.00 15.47 103 ASP A C 1
ATOM 568 O O . ASP A 1 84 ? 32.045 59.080 -12.221 1.00 14.96 103 ASP A O 1
ATOM 573 N N . ALA A 1 85 ? 29.946 58.334 -12.239 1.00 17.02 104 ALA A N 1
ATOM 574 C CA . ALA A 1 85 ? 30.201 57.498 -13.396 1.00 20.87 104 ALA A CA 1
ATOM 575 C C . ALA A 1 85 ? 30.712 58.347 -14.554 1.00 26.59 104 ALA A C 1
ATOM 576 O O . ALA A 1 85 ? 31.489 57.874 -15.384 1.00 22.79 104 ALA A O 1
ATOM 578 N N . SER A 1 86 ? 30.418 59.643 -14.503 1.00 23.36 105 SER A N 1
ATOM 579 C CA . SER A 1 86 ? 30.785 60.552 -15.586 1.00 25.04 105 SER A CA 1
ATOM 580 C C . SER A 1 86 ? 32.289 60.844 -15.608 1.00 28.76 105 SER A C 1
ATOM 581 O O . SER A 1 86 ? 32.805 61.421 -16.564 1.00 24.86 105 SER A O 1
ATOM 584 N N . GLU A 1 87 ? 32.980 60.464 -14.537 1.00 16.79 106 GLU A N 1
ATOM 585 C CA . GLU A 1 87 ? 34.412 60.711 -14.408 1.00 19.81 106 GLU A CA 1
ATOM 586 C C . GLU A 1 87 ? 35.218 59.471 -14.781 1.00 18.15 106 GLU A C 1
ATOM 587 O O . GLU A 1 87 ? 36.425 59.413 -14.579 1.00 18.36 106 GLU A O 1
ATOM 593 N N . MET A 1 88 ? 34.524 58.457 -15.266 1.00 18.04 107 MET A N 1
ATOM 594 C CA . MET A 1 88 ? 35.171 57.228 -15.661 1.00 19.28 107 MET A CA 1
ATOM 595 C C . MET A 1 88 ? 36.260 57.543 -16.669 1.00 23.02 107 MET A C 1
ATOM 596 O O . MET A 1 88 ? 36.054 58.339 -17.585 1.00 19.98 107 MET A O 1
ATOM 601 N N . ARG A 1 89 ? 37.436 56.963 -16.464 1.00 17.08 108 ARG A N 1
ATOM 602 C CA . ARG A 1 89 ? 38.504 57.068 -17.449 1.00 22.04 108 ARG A CA 1
ATOM 603 C C . ARG A 1 89 ? 38.485 55.866 -18.373 1.00 23.95 108 ARG A C 1
ATOM 604 O O . ARG A 1 89 ? 38.397 54.723 -17.925 1.00 18.07 108 ARG A O 1
ATOM 612 N N . ASN A 1 90 ? 38.409 56.137 -19.669 1.00 23.30 109 ASN A N 1
ATOM 613 C CA . ASN A 1 90 ? 38.474 55.082 -20.660 1.00 21.02 109 ASN A CA 1
ATOM 614 C C . ASN A 1 90 ? 39.816 55.102 -21.364 1.00 24.57 109 ASN A C 1
ATOM 615 O O . ASN A 1 90 ? 40.174 56.086 -22.009 1.00 25.72 109 ASN A O 1
ATOM 620 N N . ALA A 1 91 ? 40.596 54.053 -21.159 1.00 19.27 110 ALA A N 1
ATOM 621 C CA . ALA A 1 91 ? 41.962 54.042 -21.630 1.00 22.63 110 ALA A CA 1
ATOM 622 C C . ALA A 1 91 ? 42.209 52.911 -22.596 1.00 20.74 110 ALA A C 1
ATOM 623 O O . ALA A 1 91 ? 41.555 51.870 -22.547 1.00 22.55 110 ALA A O 1
ATOM 625 N N . VAL A 1 92 ? 43.093 53.174 -23.543 1.00 22.58 111 VAL A N 1
ATOM 626 C CA . VAL A 1 92 ? 43.693 52.140 -24.348 1.00 18.68 111 VAL A CA 1
ATOM 627 C C . VAL A 1 92 ? 45.179 52.132 -24.043 1.00 17.45 111 VAL A C 1
ATOM 628 O O . VAL A 1 92 ? 45.770 53.187 -23.804 1.00 22.88 111 VAL A O 1
ATOM 632 N N . VAL A 1 93 ? 45.702 50.941 -23.797 1.00 18.78 112 VAL A N 1
ATOM 633 C CA . VAL A 1 93 ? 47.009 50.790 -23.186 1.00 18.52 112 VAL A CA 1
ATOM 634 C C . VAL A 1 93 ? 47.808 49.800 -24.004 1.00 19.65 112 VAL A C 1
ATOM 635 O O . VAL A 1 93 ? 47.282 48.775 -24.437 1.00 20.39 112 VAL A O 1
ATOM 639 N N . SER A 1 94 ? 49.038 50.179 -24.320 1.00 18.17 113 SER A N 1
ATOM 640 C CA . SER A 1 94 ? 49.942 49.297 -25.041 1.00 18.94 113 SER A CA 1
ATOM 641 C C . SER A 1 94 ? 50.456 48.220 -24.116 1.00 21.63 113 SER A C 1
ATOM 642 O O . SER A 1 94 ? 50.760 48.467 -22.949 1.00 19.20 113 SER A O 1
ATOM 645 N N . LEU A 1 95 ? 50.505 47.008 -24.644 1.00 18.51 114 LEU A N 1
ATOM 646 C CA . LEU A 1 95 ? 51.113 45.891 -23.952 1.00 20.20 114 LEU A CA 1
ATOM 647 C C . LEU A 1 95 ? 51.785 44.974 -24.959 1.00 22.60 114 LEU A C 1
ATOM 648 O O . LEU A 1 95 ? 51.193 43.986 -25.384 1.00 24.98 114 LEU A O 1
ATOM 653 N N . ARG A 1 96 ? 52.987 45.334 -25.394 1.00 18.22 115 ARG A N 1
ATOM 654 C CA . ARG A 1 96 ? 53.617 44.647 -26.525 1.00 17.47 115 ARG A CA 1
ATOM 655 C C . ARG A 1 96 ? 54.465 43.429 -26.145 1.00 26.23 115 ARG A C 1
ATOM 656 O O . ARG A 1 96 ? 54.696 42.563 -26.989 1.00 22.41 115 ARG A O 1
ATOM 664 N N . ASN A 1 97 ? 55.118 43.480 -24.986 1.00 19.35 116 ASN A N 1
ATOM 665 C CA . ASN A 1 97 ? 56.198 42.530 -24.669 1.00 19.49 116 ASN A CA 1
ATOM 666 C C . ASN A 1 97 ? 55.866 41.543 -23.561 1.00 20.47 116 ASN A C 1
ATOM 667 O O . ASN A 1 97 ? 56.717 40.756 -23.141 1.00 19.28 116 ASN A O 1
ATOM 672 N N . VAL A 1 98 ? 54.610 41.544 -23.143 1.00 21.74 117 VAL A N 1
ATOM 673 C CA . VAL A 1 98 ? 54.134 40.632 -22.118 1.00 19.04 117 VAL A CA 1
ATOM 674 C C . VAL A 1 98 ? 52.744 40.150 -22.486 1.00 24.23 117 VAL A C 1
ATOM 675 O O . VAL A 1 98 ? 52.003 40.859 -23.160 1.00 22.62 117 VAL A O 1
ATOM 679 N N . SER A 1 99 ? 52.423 38.914 -22.125 1.00 26.42 118 SER A N 1
ATOM 680 C CA . SER A 1 99 ? 51.099 38.383 -22.417 1.00 24.06 118 SER A CA 1
ATOM 681 C C . SER A 1 99 ? 50.078 39.074 -21.545 1.00 26.09 118 SER A C 1
ATOM 682 O O . SER A 1 99 ? 50.359 39.438 -20.405 1.00 21.34 118 SER A O 1
ATOM 685 N N . LEU A 1 100 ? 48.892 39.257 -22.100 1.00 22.63 119 LEU A N 1
ATOM 686 C CA . LEU A 1 100 ? 47.830 39.887 -21.363 1.00 22.53 119 LEU A CA 1
ATOM 687 C C . LEU A 1 100 ? 47.560 39.071 -20.116 1.00 24.18 119 LEU A C 1
ATOM 688 O O . LEU A 1 100 ? 47.340 39.602 -19.063 1.00 19.80 119 LEU A O 1
ATOM 693 N N . ASN A 1 101 ? 47.637 37.760 -20.260 1.00 26.67 120 ASN A N 1
ATOM 694 C CA . ASN A 1 101 ? 47.404 36.896 -19.132 1.00 29.04 120 ASN A CA 1
ATOM 695 C C . ASN A 1 101 ? 48.439 37.037 -18.027 1.00 21.50 120 ASN A C 1
ATOM 696 O O . ASN A 1 101 ? 48.094 37.060 -16.886 1.00 24.04 120 ASN A O 1
ATOM 701 N N . GLU A 1 102 ? 49.694 37.172 -18.390 1.00 24.88 121 GLU A N 1
ATOM 702 C CA . GLU A 1 102 ? 50.778 37.427 -17.439 1.00 27.30 121 GLU A CA 1
ATOM 703 C C . GLU A 1 102 ? 50.570 38.760 -16.725 1.00 25.16 121 GLU A C 1
ATOM 704 O O . GLU A 1 102 ? 50.828 38.878 -15.530 1.00 22.55 121 GLU A O 1
ATOM 710 N N . PHE A 1 103 ? 50.163 39.774 -17.475 1.00 21.97 122 PHE A N 1
ATOM 711 C CA . PHE A 1 103 ? 49.954 41.099 -16.907 1.00 15.55 122 PHE A CA 1
ATOM 712 C C . PHE A 1 103 ? 48.758 41.139 -15.957 1.00 17.25 122 PHE A C 1
ATOM 713 O O . PHE A 1 103 ? 48.867 41.604 -14.824 1.00 19.43 122 PHE A O 1
ATOM 721 N N . ASN A 1 104 ? 47.680 40.483 -16.363 1.00 18.61 123 ASN A N 1
ATOM 722 C CA . ASN A 1 104 ? 46.510 40.313 -15.517 1.00 19.81 123 ASN A CA 1
ATOM 723 C C . ASN A 1 104 ? 46.871 39.676 -14.191 1.00 20.56 123 ASN A C 1
ATOM 724 O O . ASN A 1 104 ? 46.481 40.160 -13.130 1.00 22.28 123 ASN A O 1
ATOM 729 N N . ASN A 1 105 ? 47.533 38.530 -14.258 1.00 23.27 124 ASN A N 1
ATOM 730 C CA . ASN A 1 105 ? 47.920 37.833 -13.044 1.00 24.14 124 ASN A CA 1
ATOM 731 C C . ASN A 1 105 ? 48.796 38.693 -12.168 1.00 21.52 124 ASN A C 1
ATOM 732 O O . ASN A 1 105 ? 48.674 38.677 -10.947 1.00 26.46 124 ASN A O 1
ATOM 737 N N . PHE A 1 106 ? 49.640 39.492 -12.796 1.00 21.53 125 PHE A N 1
ATOM 738 C CA . PHE A 1 106 ? 50.515 40.360 -12.051 1.00 21.85 125 PHE A CA 1
ATOM 739 C C . PHE A 1 106 ? 49.701 41.373 -11.251 1.00 24.09 125 PHE A C 1
ATOM 740 O O . PHE A 1 106 ? 49.957 41.588 -10.065 1.00 24.54 125 PHE A O 1
ATOM 748 N N . LEU A 1 107 ? 48.692 41.965 -11.883 1.00 17.54 126 LEU A N 1
ATOM 749 C CA . LEU A 1 107 ? 47.839 42.918 -11.184 1.00 17.17 126 LEU A CA 1
ATOM 750 C C . LEU A 1 107 ? 47.099 42.228 -10.052 1.00 23.21 126 LEU A C 1
ATOM 751 O O . LEU A 1 107 ? 46.825 42.840 -9.020 1.00 24.36 126 LEU A O 1
ATOM 756 N N . LYS A 1 108 ? 46.661 41.003 -10.303 1.00 21.74 127 LYS A N 1
ATOM 757 C CA . LYS A 1 108 ? 45.877 40.258 -9.325 1.00 26.21 127 LYS A CA 1
ATOM 758 C C . LYS A 1 108 ? 46.703 39.907 -8.094 1.00 26.14 127 LYS A C 1
ATOM 759 O O . LYS A 1 108 ? 46.291 40.181 -6.965 1.00 26.14 127 LYS A O 1
ATOM 765 N N . ARG A 1 109 ? 47.861 39.287 -8.315 1.00 27.52 128 ARG A N 1
ATOM 766 C CA A ARG A 1 109 ? 48.728 38.861 -7.221 0.56 25.21 128 ARG A CA 1
ATOM 767 C CA B ARG A 1 109 ? 48.718 38.864 -7.214 0.44 25.24 128 ARG A CA 1
ATOM 768 C C . ARG A 1 109 ? 49.012 40.044 -6.330 1.00 33.15 128 ARG A C 1
ATOM 769 O O . ARG A 1 109 ? 49.343 39.880 -5.158 1.00 36.34 128 ARG A O 1
ATOM 784 N N . SER A 1 110 ? 49.167 41.191 -6.969 1.00 31.14 129 SER A N 1
ATOM 785 C CA . SER A 1 110 ? 49.538 42.391 -6.259 1.00 31.35 129 SER A CA 1
ATOM 786 C C . SER A 1 110 ? 48.350 43.004 -5.535 1.00 28.77 129 SER A C 1
ATOM 787 O O . SER A 1 110 ? 48.504 43.966 -4.786 1.00 30.28 129 SER A O 1
ATOM 790 N N . GLY A 1 111 ? 47.161 42.473 -5.779 1.00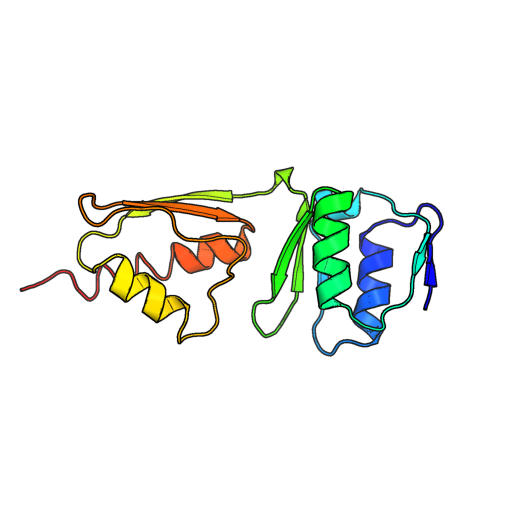 28.90 130 GLY A N 1
ATOM 791 C CA . GLY A 1 111 ? 45.980 42.955 -5.079 1.00 28.52 130 GLY A CA 1
ATOM 792 C C . GLY A 1 111 ? 45.581 44.363 -5.477 1.00 36.50 130 GLY A C 1
ATOM 793 O O . GLY A 1 111 ? 44.837 45.024 -4.753 1.00 35.34 130 GLY A O 1
ATOM 794 N N . LEU A 1 112 ? 45.992 44.805 -6.658 1.00 28.77 131 LEU A N 1
ATOM 795 C CA . LEU A 1 112 ? 45.533 46.106 -7.130 1.00 32.92 131 LEU A CA 1
ATOM 796 C C . LEU A 1 112 ? 44.373 45.973 -8.088 1.00 27.09 131 LEU A C 1
ATOM 797 O O . LEU A 1 112 ? 43.715 46.959 -8.425 1.00 27.08 131 LEU A O 1
ATOM 802 N N . TYR A 1 113 ? 44.212 44.770 -8.618 1.00 26.59 132 TYR A N 1
ATOM 803 C CA . TYR A 1 113 ? 43.189 44.495 -9.604 1.00 25.57 132 TYR A CA 1
ATOM 804 C C . TYR A 1 113 ? 41.807 44.623 -8.972 1.00 27.39 132 TYR A C 1
ATOM 805 O O . TYR A 1 113 ? 41.648 44.440 -7.761 1.00 24.86 132 TYR A O 1
ATOM 814 N N . ASN A 1 114 ? 40.879 45.188 -9.735 1.00 20.18 133 ASN A N 1
ATOM 815 C CA . ASN A 1 114 ? 39.497 45.288 -9.299 1.00 21.38 133 ASN A CA 1
ATOM 816 C C . ASN A 1 114 ? 38.615 44.619 -10.321 1.00 21.74 133 ASN A C 1
ATOM 817 O O . ASN A 1 114 ? 38.573 45.054 -11.466 1.00 19.80 133 ASN A O 1
ATOM 822 N N . LYS A 1 115 ? 37.869 43.603 -9.900 1.00 18.58 134 LYS A N 1
ATOM 823 C CA . LYS A 1 115 ? 37.089 42.818 -10.835 1.00 20.14 134 LYS A CA 1
ATOM 824 C C . LYS A 1 115 ? 35.993 43.593 -11.575 1.00 21.98 134 LYS A C 1
ATOM 825 O O . LYS A 1 115 ? 35.536 43.184 -12.603 1.00 17.69 134 LYS A O 1
ATOM 831 N N . ASN A 1 116 ? 35.602 44.712 -11.000 1.00 17.80 135 ASN A N 1
ATOM 832 C CA . ASN A 1 116 ? 34.555 45.533 -11.590 1.00 16.48 135 ASN A CA 1
ATOM 833 C C . ASN A 1 116 ? 35.052 46.292 -12.815 1.00 16.64 135 ASN A C 1
ATOM 834 O O . ASN A 1 116 ? 34.256 46.737 -13.642 1.00 15.75 135 ASN A O 1
ATOM 839 N N . TYR A 1 117 ? 36.369 46.397 -12.943 1.00 13.54 136 TYR A N 1
ATOM 840 C CA . TYR A 1 117 ? 36.976 47.158 -14.033 1.00 17.24 136 TYR A CA 1
ATOM 841 C C . TYR A 1 117 ? 38.050 46.342 -14.736 1.00 15.71 136 TYR A C 1
ATOM 842 O O . TYR A 1 117 ? 39.241 46.626 -14.614 1.00 16.46 136 TYR A O 1
ATOM 851 N N . PRO A 1 118 ? 37.627 45.292 -15.448 1.00 18.31 137 PRO A N 1
ATOM 852 C CA . PRO A 1 118 ? 38.538 44.301 -15.983 1.00 15.49 137 PRO A CA 1
ATOM 853 C C . PRO A 1 118 ? 39.290 44.804 -17.202 1.00 15.09 137 PRO A C 1
ATOM 854 O O . PRO A 1 118 ? 38.867 45.761 -17.850 1.00 15.78 137 PRO A O 1
ATOM 858 N N . LEU A 1 119 ? 40.436 44.193 -17.464 1.00 14.38 138 LEU A N 1
ATOM 859 C CA . LEU A 1 119 ? 41.197 44.461 -18.671 1.00 15.85 138 LEU A CA 1
ATOM 860 C C . LEU A 1 119 ? 40.538 43.736 -19.828 1.00 23.00 138 LEU A C 1
ATOM 861 O O . LEU A 1 119 ? 40.150 42.578 -19.695 1.00 22.15 138 LEU A O 1
ATOM 866 N N . ARG A 1 120 ? 40.351 44.437 -20.936 1.00 17.92 139 ARG A N 1
ATOM 867 C CA . ARG A 1 120 ? 39.658 43.864 -22.080 1.00 18.25 139 ARG A CA 1
ATOM 868 C C . ARG A 1 120 ? 40.587 43.850 -23.273 1.00 14.47 139 ARG A C 1
ATOM 869 O O . ARG A 1 120 ? 40.909 44.897 -23.833 1.00 20.38 139 ARG A O 1
ATOM 877 N N . GLY A 1 121 ? 40.988 42.658 -23.689 1.00 21.11 140 GLY A N 1
ATOM 878 C CA . GLY A 1 121 ? 41.967 42.541 -24.755 1.00 28.10 140 GLY A CA 1
ATOM 879 C C . GLY A 1 121 ? 41.916 41.186 -25.413 1.00 33.20 140 GLY A C 1
ATOM 880 O O . GLY A 1 121 ? 40.939 40.452 -25.268 1.00 27.39 140 GLY A O 1
ATOM 881 N N . ASP A 1 122 ? 42.943 40.871 -26.188 1.00 22.39 141 ASP A N 1
ATOM 882 C CA . ASP A 1 122 ? 43.096 39.517 -26.690 1.00 29.04 141 ASP A CA 1
ATOM 883 C C . ASP A 1 122 ? 44.530 39.231 -27.063 1.00 33.52 141 ASP A C 1
ATOM 884 O O . ASP A 1 122 ? 45.346 40.140 -27.206 1.00 37.06 141 ASP A O 1
ATOM 889 N N . ASN A 1 123 ? 44.839 37.948 -27.186 1.00 22.95 142 ASN A N 1
ATOM 890 C CA . ASN A 1 123 ? 46.222 37.542 -27.285 1.00 24.67 142 ASN A CA 1
ATOM 891 C C . ASN A 1 123 ? 46.764 37.762 -28.675 1.00 21.52 142 ASN A C 1
ATOM 892 O O . ASN A 1 123 ? 47.865 37.320 -28.986 1.00 23.31 142 ASN A O 1
ATOM 897 N N . ARG A 1 124 ? 46.007 38.449 -29.515 1.00 18.29 143 ARG A N 1
ATOM 898 C CA . ARG A 1 124 ? 46.475 38.658 -30.865 1.00 28.26 143 ARG A CA 1
ATOM 899 C C . ARG A 1 124 ? 47.005 40.039 -31.088 1.00 30.53 143 ARG A C 1
ATOM 900 O O . ARG A 1 124 ? 47.893 40.244 -31.911 1.00 33.96 143 ARG A O 1
ATOM 908 N N . LYS A 1 125 ? 46.468 40.980 -30.311 1.00 27.74 144 LYS A N 1
ATOM 909 C CA . LYS A 1 125 ? 46.804 42.381 -30.471 1.00 27.74 144 LYS A CA 1
ATOM 910 C C . LYS A 1 125 ? 47.634 42.931 -29.312 1.00 21.76 144 LYS A C 1
ATOM 911 O O . LYS A 1 125 ? 47.718 42.320 -28.266 1.00 25.29 144 LYS A O 1
ATOM 917 N N . GLY A 1 126 ? 48.238 44.101 -29.532 1.00 25.82 145 GLY A N 1
ATOM 918 C CA . GLY A 1 126 ? 49.244 44.651 -28.632 1.00 22.04 145 GLY A CA 1
ATOM 919 C C . GLY A 1 126 ? 48.713 45.777 -27.771 1.00 20.85 145 GLY A C 1
ATOM 920 O O . GLY A 1 126 ? 49.483 46.557 -27.208 1.00 24.07 145 GLY A O 1
ATOM 921 N N . THR A 1 127 ? 47.395 45.887 -27.697 1.00 22.10 146 THR A N 1
ATOM 922 C CA . THR A 1 127 ? 46.767 46.794 -26.754 1.00 19.13 146 THR A CA 1
ATOM 923 C C . THR A 1 127 ? 45.615 46.118 -26.039 1.00 27.98 146 THR A C 1
ATOM 924 O O . THR A 1 127 ? 45.154 45.056 -26.447 1.00 20.99 146 THR A O 1
ATOM 927 N N . PHE A 1 128 ? 45.207 46.717 -24.928 1.00 17.76 147 PHE A N 1
ATOM 928 C CA . PHE A 1 128 ? 43.995 46.308 -24.227 1.00 18.63 147 PHE A CA 1
ATOM 929 C C . PHE A 1 128 ? 43.276 47.550 -23.738 1.00 17.11 147 PHE A C 1
ATOM 930 O O . PHE A 1 128 ? 43.854 48.636 -23.730 1.00 17.29 147 PHE A O 1
ATOM 938 N N . TYR A 1 129 ? 41.976 47.422 -23.470 1.00 18.31 148 TYR A N 1
ATOM 939 C CA . TYR A 1 129 ? 41.217 48.546 -22.926 1.00 16.01 148 TYR A CA 1
ATOM 940 C C . TYR A 1 129 ? 40.920 48.342 -21.462 1.00 10.39 148 TYR A C 1
ATOM 941 O O . TYR A 1 129 ? 40.854 47.222 -20.968 1.00 13.74 148 TYR A O 1
ATOM 950 N N . VAL A 1 130 ? 40.787 49.453 -20.766 1.00 13.33 149 VAL A N 1
ATOM 951 C CA . VAL A 1 130 ? 40.369 49.422 -19.387 1.00 17.86 149 VAL A CA 1
ATOM 952 C C . VAL A 1 130 ? 39.618 50.703 -19.093 1.00 19.10 149 VAL A C 1
ATOM 953 O O . VAL A 1 130 ? 39.917 51.754 -19.663 1.00 17.03 149 VAL A O 1
ATOM 957 N N . SER A 1 131 ? 38.509 50.551 -18.380 1.00 15.70 150 SER A N 1
ATOM 958 C CA . SER A 1 131 ? 37.640 51.672 -18.079 1.00 13.47 150 SER A CA 1
ATOM 959 C C . SER A 1 131 ? 37.229 51.591 -16.618 1.00 13.03 150 SER A C 1
ATOM 960 O O . SER A 1 131 ? 36.799 50.536 -16.132 1.00 14.26 150 SER A O 1
ATOM 963 N N . GLY A 1 132 ? 37.488 52.660 -15.885 1.00 13.29 151 GLY A N 1
ATOM 964 C CA . GLY A 1 132 ? 37.189 52.672 -14.470 1.00 14.20 151 GLY A CA 1
ATOM 965 C C . GLY A 1 132 ? 37.622 53.950 -13.808 1.00 16.94 151 GLY A C 1
ATOM 966 O O . GLY A 1 132 ? 37.912 54.940 -14.475 1.00 17.60 151 GLY A O 1
ATOM 967 N N . PRO A 1 133 ? 37.709 53.919 -12.481 1.00 12.94 152 PRO A N 1
ATOM 968 C CA . PRO A 1 133 ? 38.073 55.110 -11.735 1.00 14.32 152 PRO A CA 1
ATOM 969 C C . PRO A 1 133 ? 39.441 55.607 -12.152 1.00 16.60 152 PRO A C 1
ATOM 970 O O . PRO A 1 133 ? 40.360 54.815 -12.332 1.00 16.63 152 PRO A O 1
ATOM 974 N N . PRO A 1 134 ? 39.606 56.927 -12.216 1.00 17.66 153 PRO A N 1
ATOM 975 C CA . PRO A 1 134 ? 40.865 57.479 -12.661 1.00 18.80 153 PRO A CA 1
ATOM 976 C C . PRO A 1 134 ? 42.066 56.968 -11.873 1.00 18.14 153 PRO A C 1
ATOM 977 O O . PRO A 1 134 ? 43.066 56.557 -12.459 1.00 17.81 153 PRO A O 1
ATOM 981 N N . VAL A 1 135 ? 41.951 56.907 -10.559 1.00 16.41 154 VAL A N 1
ATOM 982 C CA . VAL A 1 135 ? 43.069 56.436 -9.770 1.00 15.46 154 VAL A CA 1
ATOM 983 C C . VAL A 1 135 ? 43.454 54.994 -10.130 1.00 17.41 154 VAL A C 1
ATOM 984 O O . VAL A 1 135 ? 44.634 54.637 -10.124 1.00 17.37 154 VAL A O 1
ATOM 988 N N . TYR A 1 136 ? 42.466 54.183 -10.488 1.00 13.95 155 TYR A N 1
ATOM 989 C CA . TYR A 1 136 ? 42.714 52.798 -10.902 1.00 15.74 155 TYR A CA 1
ATOM 990 C C . TYR A 1 136 ? 43.382 52.722 -12.272 1.00 12.69 155 TYR A C 1
ATOM 991 O O . TYR A 1 136 ? 44.381 52.022 -12.458 1.00 14.52 155 TYR A O 1
ATOM 1000 N N . VAL A 1 137 ? 42.800 53.416 -13.234 1.00 11.83 156 VAL A N 1
ATOM 1001 C CA . VAL A 1 137 ? 43.276 53.361 -14.601 1.00 14.63 156 VAL A CA 1
ATOM 1002 C C . VAL A 1 137 ? 44.698 53.892 -14.688 1.00 16.23 156 VAL A C 1
ATOM 1003 O O . VAL A 1 137 ? 45.549 53.311 -15.357 1.00 12.88 156 VAL A O 1
ATOM 1007 N N . ASP A 1 138 ? 44.993 54.912 -13.894 1.00 13.75 157 ASP A N 1
ATOM 1008 C CA . ASP A 1 138 ? 46.336 55.476 -13.867 1.00 15.13 157 ASP A CA 1
ATOM 1009 C C . ASP A 1 138 ? 47.342 54.430 -13.408 1.00 16.60 157 ASP A C 1
ATOM 1010 O O . ASP A 1 138 ? 48.431 54.303 -13.965 1.00 13.25 157 ASP A O 1
ATOM 1015 N N . MET A 1 139 ? 46.964 53.671 -12.393 1.00 13.16 158 MET A N 1
ATOM 1016 C CA . 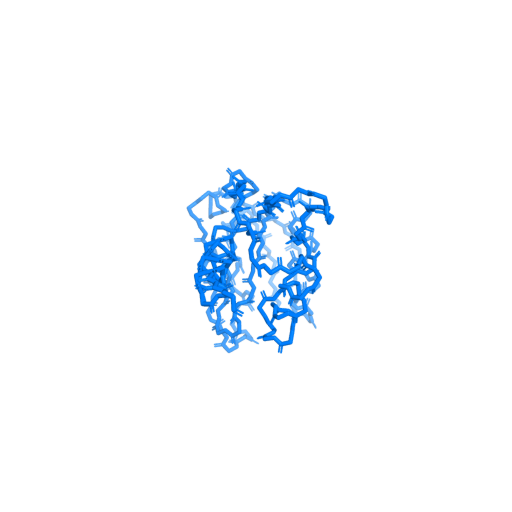MET A 1 139 ? 47.770 52.561 -11.937 1.00 15.23 158 MET A CA 1
ATOM 1017 C C . MET A 1 139 ? 47.947 51.532 -13.042 1.00 16.72 158 MET A C 1
ATOM 1018 O O . MET A 1 139 ? 49.048 51.038 -13.265 1.00 11.79 158 MET A O 1
ATOM 1023 N N . VAL A 1 140 ? 46.877 51.208 -13.757 1.00 13.62 159 VAL A N 1
ATOM 1024 C CA . VAL A 1 140 ? 46.978 50.140 -14.743 1.00 8.35 159 VAL A CA 1
ATOM 1025 C C . VAL A 1 140 ? 47.905 50.551 -15.874 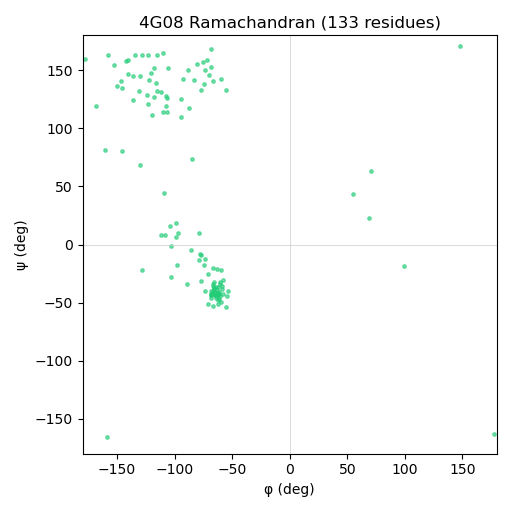1.00 11.38 159 VAL A C 1
ATOM 1026 O O . VAL A 1 140 ? 48.760 49.785 -16.311 1.00 13.62 159 VAL A O 1
ATOM 1030 N N . VAL A 1 141 ? 47.766 51.793 -16.302 1.00 13.65 160 VAL A N 1
ATOM 1031 C CA . VAL A 1 141 ? 48.618 52.340 -17.334 1.00 15.53 160 VAL A CA 1
ATOM 1032 C C . VAL A 1 141 ? 50.076 52.375 -16.897 1.00 17.40 160 VAL A C 1
ATOM 1033 O O . VAL A 1 141 ? 50.961 51.981 -17.656 1.00 16.26 160 VAL A O 1
ATOM 1037 N N . ASN A 1 142 ? 50.346 52.874 -15.696 1.00 14.23 161 ASN A N 1
ATOM 1038 C CA A ASN A 1 142 ? 51.700 52.844 -15.132 0.44 18.01 161 ASN A CA 1
ATOM 1039 C CA B ASN A 1 142 ? 51.720 52.854 -15.218 0.56 18.03 161 ASN A CA 1
ATOM 1040 C C . ASN A 1 142 ? 52.248 51.435 -15.162 1.00 17.53 161 ASN A C 1
ATOM 1041 O O . ASN A 1 142 ? 53.399 51.204 -15.518 1.00 18.28 161 ASN A O 1
ATOM 1050 N N . ALA A 1 143 ? 51.462 50.508 -14.634 1.00 14.29 162 ALA A N 1
ATOM 1051 C CA . ALA A 1 143 ? 51.958 49.153 -14.485 1.00 14.92 162 ALA A CA 1
ATOM 1052 C C . ALA A 1 143 ? 52.289 48.555 -15.844 1.00 14.73 162 ALA A C 1
ATOM 1053 O O . ALA A 1 143 ? 53.323 47.913 -16.011 1.00 13.38 162 ALA A O 1
ATOM 1055 N N . ALA A 1 144 ? 51.429 48.789 -16.825 1.00 13.77 163 ALA A N 1
ATOM 1056 C CA . ALA A 1 144 ? 51.664 48.245 -18.152 1.00 12.98 163 ALA A CA 1
ATOM 1057 C C . ALA A 1 144 ? 52.899 48.877 -18.777 1.00 18.57 163 ALA A C 1
ATOM 1058 O O . ALA A 1 144 ? 53.686 48.199 -19.438 1.00 17.20 163 ALA A O 1
ATOM 1060 N N . THR A 1 145 ? 53.097 50.165 -18.535 1.00 15.62 164 THR A N 1
ATOM 1061 C CA . THR A 1 145 ? 54.242 50.855 -19.115 1.00 19.53 164 THR A CA 1
ATOM 1062 C C . THR A 1 145 ? 55.556 50.376 -18.519 1.00 19.07 164 THR A C 1
ATOM 1063 O O . THR A 1 145 ? 56.500 50.074 -19.251 1.00 19.42 164 THR A O 1
ATOM 1067 N N . MET A 1 146 ? 55.583 50.205 -17.202 1.00 18.73 165 MET A N 1
ATOM 1068 C CA A MET A 1 146 ? 56.759 49.673 -16.536 0.81 22.27 165 MET A CA 1
ATOM 1069 C CA B MET A 1 146 ? 56.749 49.661 -16.516 0.19 22.22 165 MET A CA 1
ATOM 1070 C C . MET A 1 146 ? 57.035 48.255 -17.015 1.00 27.57 165 MET A C 1
ATOM 1071 O O . MET A 1 146 ? 58.175 47.917 -17.335 1.00 19.18 165 MET A O 1
ATOM 1080 N N . MET A 1 147 ? 56.009 47.412 -17.019 1.00 17.45 166 MET A N 1
ATOM 1081 C CA . MET A 1 147 ? 56.217 46.021 -17.376 1.00 16.39 166 MET A CA 1
ATOM 1082 C C . MET A 1 147 ? 56.634 45.830 -18.832 1.00 17.06 166 MET A C 1
ATOM 1083 O O . MET A 1 147 ? 57.407 44.923 -19.139 1.00 18.62 166 MET A O 1
ATOM 1088 N N . ASP A 1 148 ? 56.066 46.613 -19.738 1.00 15.55 167 ASP A N 1
ATOM 1089 C CA . ASP A 1 148 ? 56.408 46.466 -21.143 1.00 20.39 167 ASP A CA 1
ATOM 1090 C C . ASP A 1 148 ? 57.866 46.820 -21.384 1.00 23.38 167 ASP A C 1
ATOM 1091 O O . ASP A 1 148 ? 58.589 46.106 -22.078 1.00 21.16 167 ASP A O 1
ATOM 1096 N N . LYS A 1 149 ? 58.316 47.904 -20.774 1.00 17.57 168 LYS A N 1
ATOM 1097 C CA . LYS A 1 149 ? 59.697 48.299 -20.936 1.00 22.04 168 LYS A CA 1
ATOM 1098 C C . LYS A 1 149 ? 60.653 47.245 -20.410 1.00 19.25 168 LYS A C 1
ATOM 1099 O O . LYS A 1 149 ? 61.678 46.962 -21.025 1.00 25.39 168 LYS A O 1
ATOM 1105 N N . GLN A 1 150 ? 60.368 46.759 -19.208 1.00 18.10 169 GLN A N 1
ATOM 1106 C CA A GLN A 1 150 ? 61.316 45.849 -18.599 0.56 20.93 169 GLN A CA 1
ATOM 1107 C CA B GLN A 1 150 ? 61.120 45.720 -18.497 0.44 21.20 169 GLN A CA 1
ATOM 1108 C C . GLN A 1 150 ? 61.420 44.534 -19.402 1.00 22.91 169 GLN A C 1
ATOM 1109 O O . GLN A 1 150 ? 62.293 43.713 -19.117 1.00 24.70 169 GLN A O 1
ATOM 1120 N N . ASN A 1 151 ? 60.476 44.283 -20.308 1.00 21.89 170 ASN A N 1
ATOM 1121 C CA . ASN A 1 151 ? 60.467 43.051 -21.109 1.00 19.13 170 ASN A CA 1
ATOM 1122 C C . ASN A 1 151 ? 60.838 43.316 -22.552 1.00 19.86 170 ASN A C 1
ATOM 1123 O O . ASN A 1 151 ? 60.740 42.436 -23.404 1.00 23.15 170 ASN A O 1
ATOM 1128 N N . ASP A 1 152 ? 61.264 44.536 -22.823 1.00 20.39 171 ASP A N 1
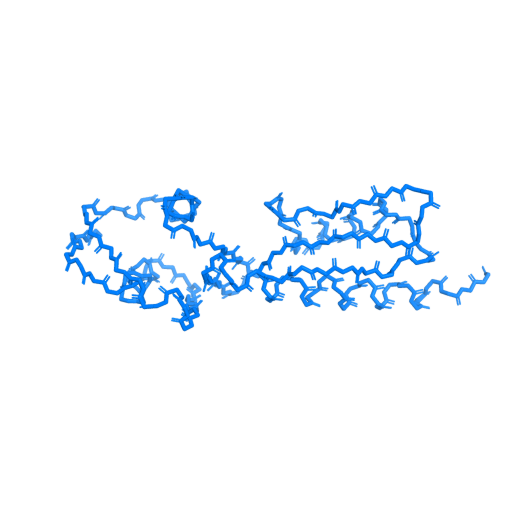ATOM 1129 C CA . ASP A 1 152 ? 61.531 44.930 -24.184 1.00 24.52 171 ASP A CA 1
ATOM 1130 C C . ASP A 1 152 ? 62.943 44.514 -24.592 1.00 26.88 171 ASP A C 1
ATOM 1131 O O . ASP A 1 152 ? 63.889 45.295 -24.465 1.00 18.07 171 ASP A O 1
ATOM 1136 N N . GLY A 1 153 ? 63.107 43.204 -24.806 1.00 35.18 172 GLY A N 1
ATOM 1137 C CA . GLY A 1 153 ? 64.405 42.633 -25.174 1.00 34.11 172 GLY A CA 1
ATOM 1138 C C . GLY A 1 153 ? 64.390 41.133 -25.434 1.00 43.02 172 GLY A C 1
ATOM 1139 O O . GLY A 1 153 ? 63.646 40.383 -24.798 1.00 38.24 172 GLY A O 1
ATOM 1140 N N . ILE A 1 154 ? 65.385 40.637 -26.154 1.00 46.86 173 ILE A N 1
ATOM 1141 C CA . ILE A 1 154 ? 65.544 39.209 -26.363 1.00 51.32 173 ILE A CA 1
ATOM 1142 C C . ILE A 1 154 ? 66.162 38.559 -25.144 1.00 47.70 173 ILE A C 1
ATOM 1143 O O . ILE A 1 154 ? 65.607 37.639 -24.567 1.00 50.43 173 ILE A O 1
#

Organism: Salmonella typhimurium (strain LT2 / SGSC1412 / ATCC 700720) (NCBI:txid99287)

InterPro domains:
  IPR003522 Type III secretion system outer membrane pore YscC/HrcC [MF_02219] (6-519)
  IPR003522 Type III secretion system outer membrane pore YscC/HrcC [PR01337] (192-209)
  IPR003522 Type III secretion system outer membrane pore YscC/HrcC [PR01337] (305-325)
  IPR003522 Type III secretion system outer membrane pore YscC/HrcC [PR01337] (371-390)
  IPR003522 Type III secretion system outer membrane pore YscC/HrcC [PR01337] (405-420)
  IPR003522 Type III secretion system outer membrane pore YscC/HrcC [PR01337] (497-516)
  IPR003522 Type III secretion system outer membrane pore YscC/HrcC [TIGR02516] (256-519)
  IPR004845 Type II secretion system protein GspD, conserved site [PS00875] (464-497)
  IPR004846 Type II/III secretion system, secretin-like domain [PF00263] (358-516)
  IPR005644 NolW-like [PF03958] (110-169)
  IPR005644 NolW-like [PF03958] (184-302)
  IPR038591 NolW-like superfamily [G3DSA:3.30.1370.120] (104-178)
  IPR038591 NolW-like superfamily [G3DSA:3.30.1370.120] (207-301)
  IPR049034 SPI-1 type 3 secretion system secretin, N0 domain [PF21304] (35-103)
  IPR050810 Bacterial Secretion System Channel Protein [PTHR30332] (31-532)

Radius of gyration: 17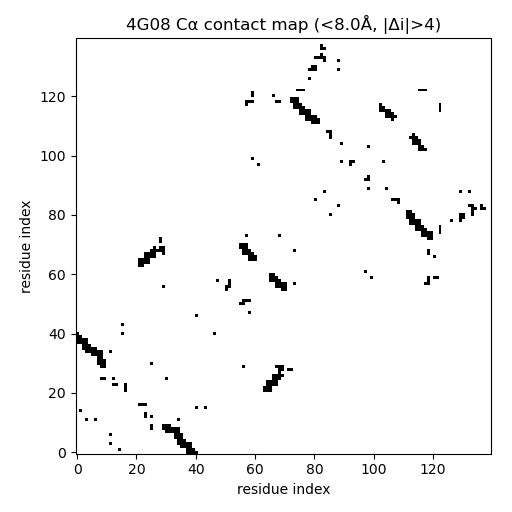.41 Å; Cα contacts (8 Å, |Δi|>4): 20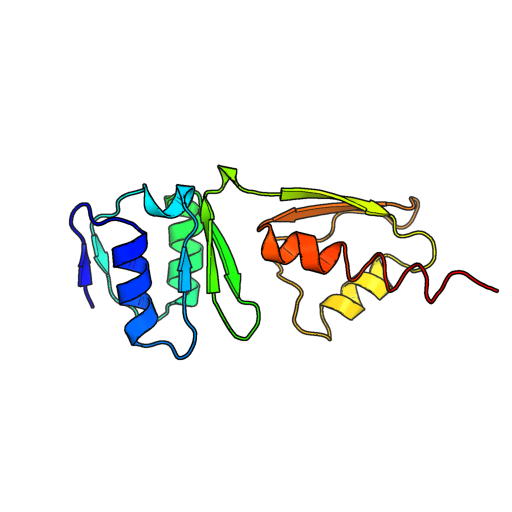6; chains: 1; bounding box: 48×30×42 Å

Secondary structure (DSSP, 8-state):
-EEEEEEEHHHHHHHHGGG-SS-EEE-HHHHT-EEEEEE--S-HHHHHHHHHHHHTEEEEE-SS-EEEEEGGG-EEEEEE--SS-HHHHHHHHHHTT---TTS--EE-TTSSEEEEEE-HHHHHHHHHHHHHHHHHT---

Solvent-accessible surface area: 8320 Å² total; per-residue (Å²): 73,54,108,1,172,93,39,27,0,102,70,0,0,76,22,1,19,147,133,47,206,43,80,20,81,8,17,156,50,0,17,162,60,117,11,86,22,114,23,100,16,157,69,30,83,52,23,0,70,121,4,14,161,117,50,30,8,10,22,7,81,39,41,129,9,5,42,1,31,11,43,81,49,68,95,113,10,96,9,59,12,157,61,14,63,35,102,91,0,24,75,92,0,107,210,52,64,58,54,20,158,62,20,55,18,113,34,58,142,218,91,20,26,2,94,0,23,0,0,35,42,0,0,64,34,0,38,91,16,0,76,108,31,16,133,133,62,106,65,234